Protein AF-A0A858R4A7-F1 (afdb_monomer)

InterPro domains:
  IPR029501 Bacterial EndoU nuclease [PF14436] (43-172)

pLDDT: mean 90.95, std 13.79, range [43.84, 98.88]

Foldseek 3Di:
DDDDDDDDDDDDDDPPPPPPDDDDAQVPPVQAWDPDFLIEGRCQADQWDADPVRHTDGYAEPVNNVRHPFWPDWADFPDDDLQWGWIKTATPVRDIDHTHIHARNPADSQQQRQLQVQQLVAWDDDPNWIKGWSAPQVADPRHRAGNVSGIFMKIWHADDDPSSYTHHIHTDDDDD

Solvent-accessible surface area (backbone atoms only — not comparable to full-atom values): 9954 Å² total; per-residue (Å²): 142,84,84,84,83,80,84,82,78,84,82,81,79,81,81,78,78,77,77,79,75,78,78,81,41,48,72,41,80,79,55,36,61,48,96,51,91,53,22,38,31,46,28,27,24,29,22,34,35,62,47,98,84,69,46,79,74,44,40,20,35,64,51,54,29,91,45,18,79,49,38,65,46,72,53,73,68,81,42,78,50,58,54,26,28,30,24,30,36,33,30,61,88,70,50,69,45,77,75,30,35,24,44,33,73,86,43,47,72,66,15,47,51,45,11,46,51,44,8,62,78,57,48,47,82,50,96,95,34,36,35,12,40,15,38,53,95,88,42,56,92,62,30,33,48,38,74,81,64,40,54,46,48,28,39,34,42,64,47,71,91,80,62,52,27,34,50,39,56,33,42,62,65,80,78,131

Organism: NCBI:txid1709002

Radius of gyration: 21.97 Å; Cα contacts (8 Å, |Δi|>4): 367; chains: 1; bounding box: 70×75×40 Å

Mean predicted aligned error: 7.17 Å

Nearest PDB structures (foldseek):
  6fdm-assembly1_B  TM=4.576E-01  e=7.888E-01  Homo sapiens
  6fdo-assembly1_A  TM=4.539E-01  e=7.888E-01  Homo sapiens
  6fdo-assembly2_B  TM=4.905E-01  e=1.422E+00  Homo sapiens
  5a8d-assembly1_A  TM=2.369E-01  e=4.125E-01  Acetivibrio thermocellus
  2vg6-assembly1_A  TM=3.451E-01  e=3.442E+00  Human immunodeficiency virus 1

Structure (mmCIF, N/CA/C/O backbone):
data_AF-A0A858R4A7-F1
#
_entry.id   AF-A0A858R4A7-F1
#
loop_
_atom_site.group_PDB
_atom_site.id
_atom_site.type_symbol
_atom_site.label_atom_id
_atom_site.label_alt_id
_atom_site.label_comp_id
_atom_site.label_asym_id
_atom_site.label_entity_id
_atom_site.label_seq_id
_atom_site.pdbx_PDB_ins_code
_atom_site.Cartn_x
_atom_site.Cartn_y
_atom_site.Cartn_z
_atom_site.occupancy
_atom_site.B_iso_or_equiv
_atom_site.auth_seq_id
_atom_site.auth_comp_id
_atom_site.auth_asym_id
_atom_site.auth_atom_id
_atom_site.pdbx_PDB_model_num
ATOM 1 N N . MET A 1 1 ? -53.719 -57.142 15.717 1.00 45.06 1 MET A N 1
ATOM 2 C CA . MET A 1 1 ? -52.474 -56.838 14.978 1.00 45.06 1 MET A CA 1
ATOM 3 C C . MET A 1 1 ? -52.765 -55.687 14.018 1.00 45.06 1 MET A C 1
ATOM 5 O O . MET A 1 1 ? -53.490 -55.890 13.055 1.00 45.06 1 MET A O 1
ATOM 9 N N . ARG A 1 2 ? -52.324 -54.457 14.311 1.00 45.28 2 ARG A N 1
ATOM 10 C CA . ARG A 1 2 ? -52.486 -53.287 13.426 1.00 45.28 2 ARG A CA 1
ATOM 11 C C . ARG A 1 2 ? -51.120 -52.626 13.270 1.00 45.28 2 ARG A C 1
ATOM 13 O O . ARG A 1 2 ? -50.425 -52.423 14.257 1.00 45.28 2 ARG A O 1
ATOM 20 N N . HIS A 1 3 ? -50.731 -52.444 12.016 1.00 43.84 3 HIS A N 1
ATOM 21 C CA . HIS A 1 3 ? -49.370 -52.189 11.567 1.00 43.84 3 HIS A CA 1
ATOM 22 C C . HIS A 1 3 ? -49.027 -50.704 11.744 1.00 43.84 3 HIS A C 1
ATOM 24 O O . HIS A 1 3 ? -49.822 -49.843 11.371 1.00 43.84 3 HIS A O 1
ATOM 30 N N . ALA A 1 4 ? -47.858 -50.416 12.316 1.00 50.38 4 ALA A N 1
ATOM 31 C CA . ALA A 1 4 ? -47.287 -49.076 12.384 1.00 50.38 4 ALA A CA 1
ATOM 32 C C . ALA A 1 4 ? -46.678 -48.722 11.017 1.00 50.38 4 ALA A C 1
ATOM 34 O O . ALA A 1 4 ? -45.762 -49.399 10.553 1.00 50.38 4 ALA A O 1
ATOM 35 N N . ALA A 1 5 ? -47.203 -47.688 10.359 1.00 48.75 5 ALA A N 1
ATOM 36 C CA . ALA A 1 5 ? -46.641 -47.158 9.121 1.00 48.75 5 ALA A CA 1
ATOM 37 C C . ALA A 1 5 ? -45.520 -46.163 9.461 1.00 48.75 5 ALA A C 1
ATOM 39 O O . ALA A 1 5 ? -45.775 -45.076 9.978 1.00 48.75 5 ALA A O 1
ATOM 40 N N . LEU A 1 6 ? -44.275 -46.560 9.198 1.00 54.44 6 LEU A N 1
ATOM 41 C CA . LEU A 1 6 ? -43.085 -45.727 9.354 1.00 54.44 6 LEU A CA 1
ATOM 42 C C . LEU A 1 6 ? -42.951 -44.827 8.110 1.00 54.44 6 LEU A C 1
ATOM 44 O O . LEU A 1 6 ? -42.597 -45.298 7.030 1.00 54.44 6 LEU A O 1
ATOM 48 N N . LEU A 1 7 ? -43.275 -43.540 8.245 1.00 53.62 7 LEU A N 1
ATOM 49 C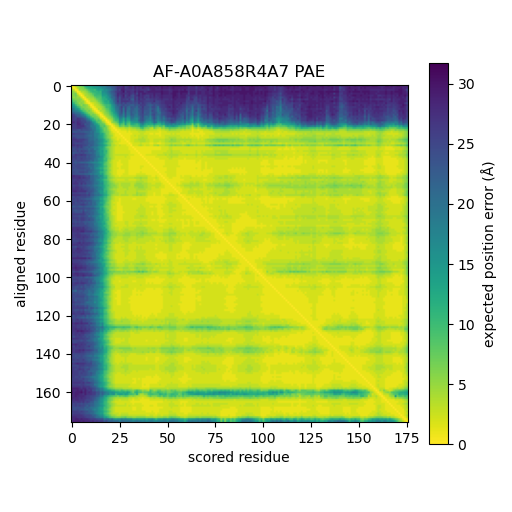 CA . LEU A 1 7 ? -43.063 -42.526 7.207 1.00 53.62 7 LEU A CA 1
ATOM 50 C C . LEU A 1 7 ? -41.572 -42.153 7.154 1.00 53.62 7 LEU A C 1
ATOM 52 O O . LEU A 1 7 ? -41.071 -41.424 8.006 1.00 53.62 7 LEU A O 1
ATOM 56 N N . LEU A 1 8 ? -40.866 -42.668 6.146 1.00 54.62 8 LEU A N 1
ATOM 57 C CA . LEU A 1 8 ? -39.507 -42.261 5.785 1.00 54.62 8 LEU A CA 1
ATOM 58 C C . LEU A 1 8 ? -39.563 -40.948 4.991 1.00 54.62 8 LEU A C 1
ATOM 60 O O . LEU A 1 8 ? -39.992 -40.925 3.839 1.00 54.62 8 LEU A O 1
ATOM 64 N N . LEU A 1 9 ? -39.130 -39.855 5.619 1.00 62.19 9 LEU A N 1
ATOM 65 C CA . LEU A 1 9 ? -38.928 -38.559 4.969 1.00 62.19 9 LEU A CA 1
ATOM 66 C C . LEU A 1 9 ? -37.553 -38.554 4.266 1.00 62.19 9 LEU A C 1
ATOM 68 O O . LEU A 1 9 ? -36.548 -38.801 4.938 1.00 62.19 9 LEU A O 1
ATOM 72 N N . PRO A 1 10 ? -37.454 -38.273 2.954 1.00 58.69 10 PRO A N 1
ATOM 73 C CA . PRO A 1 10 ? -36.163 -38.172 2.286 1.00 58.69 10 PRO A CA 1
ATOM 74 C C . PRO A 1 10 ? -35.485 -36.841 2.643 1.00 58.69 10 PRO A C 1
ATOM 76 O O . PRO A 1 10 ? -36.003 -35.759 2.369 1.00 58.69 10 PRO A O 1
ATOM 79 N N . LEU A 1 11 ? -34.306 -36.931 3.260 1.00 63.00 11 LEU A N 1
ATOM 80 C CA . LEU A 1 11 ? -33.440 -35.797 3.570 1.00 63.00 11 LEU A CA 1
ATOM 81 C C . LEU A 1 11 ? -32.743 -35.329 2.278 1.00 63.00 11 LEU A C 1
ATOM 83 O O . LEU A 1 11 ? -31.795 -35.957 1.811 1.00 63.00 11 LEU A O 1
ATOM 87 N N . LEU A 1 12 ? -33.229 -34.239 1.679 1.00 61.19 12 LEU A N 1
ATOM 88 C CA . LEU A 1 12 ? -32.570 -33.571 0.553 1.00 61.19 12 LEU A CA 1
ATOM 89 C C . LEU A 1 12 ? -31.295 -32.867 1.041 1.00 61.19 12 LEU A C 1
ATOM 91 O O . LEU A 1 12 ? -31.353 -31.812 1.669 1.00 61.19 12 LEU A O 1
ATOM 95 N N . ILE A 1 13 ? -30.137 -33.450 0.735 1.00 63.03 13 ILE A N 1
ATOM 96 C CA . ILE A 1 13 ? -28.832 -32.811 0.924 1.00 63.03 13 ILE A CA 1
ATOM 97 C C . ILE A 1 13 ? -28.631 -31.823 -0.232 1.00 63.03 13 ILE A C 1
ATOM 99 O O . ILE A 1 13 ? -28.323 -32.2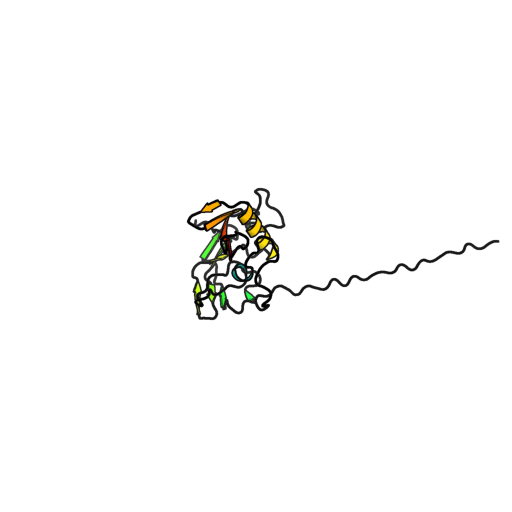20 -1.354 1.00 63.03 13 ILE A O 1
ATOM 103 N N . VAL A 1 14 ? -28.819 -30.529 0.030 1.00 63.47 14 VAL A N 1
ATOM 104 C CA . VAL A 1 14 ? -28.449 -29.462 -0.910 1.00 63.47 14 VAL A CA 1
ATOM 105 C C . VAL A 1 14 ? -26.931 -29.295 -0.846 1.00 63.47 14 VAL A C 1
ATOM 107 O O . VAL A 1 14 ? -26.395 -28.739 0.110 1.00 63.47 14 VAL A O 1
ATOM 110 N N . ALA A 1 15 ? -26.224 -29.816 -1.847 1.00 60.53 15 ALA A N 1
ATOM 111 C CA . ALA A 1 15 ? -24.795 -29.592 -2.006 1.00 60.53 15 ALA A CA 1
ATOM 112 C C . ALA A 1 15 ? -24.558 -28.155 -2.501 1.00 60.53 15 ALA A C 1
ATOM 114 O O . ALA A 1 15 ? -24.691 -27.861 -3.687 1.00 60.53 15 ALA A O 1
ATOM 115 N N . SER A 1 16 ? -24.222 -27.248 -1.585 1.00 59.31 16 SER A N 1
ATOM 116 C CA . SER A 1 16 ? -23.794 -25.891 -1.923 1.00 59.31 16 SER A CA 1
ATOM 117 C C . SER A 1 16 ? -22.415 -25.941 -2.583 1.00 59.31 16 SER A C 1
ATOM 119 O O . SER A 1 16 ? -21.396 -26.059 -1.904 1.00 59.31 16 SER A O 1
ATOM 121 N N . THR A 1 17 ? -22.359 -25.848 -3.910 1.00 55.16 17 THR A N 1
ATOM 122 C CA . THR A 1 17 ? -21.105 -25.593 -4.624 1.00 55.16 17 THR A CA 1
ATOM 123 C C . THR A 1 17 ? -20.670 -24.161 -4.326 1.00 55.16 17 THR A C 1
ATOM 125 O O . THR A 1 17 ? -21.164 -23.214 -4.940 1.00 55.16 17 THR A O 1
ATOM 128 N N . ALA A 1 18 ? -19.775 -23.984 -3.355 1.00 59.53 18 ALA A N 1
ATOM 129 C CA . ALA A 1 18 ? -19.080 -22.720 -3.169 1.00 59.53 18 ALA A CA 1
ATOM 130 C C . ALA A 1 18 ? -18.265 -22.448 -4.440 1.00 59.53 18 ALA A C 1
ATOM 132 O O . ALA A 1 18 ? -17.267 -23.120 -4.698 1.00 59.53 18 ALA A O 1
ATOM 133 N N . ALA A 1 19 ? -18.724 -21.510 -5.269 1.00 56.00 19 ALA A N 1
ATOM 134 C CA . ALA A 1 19 ? -17.955 -21.043 -6.409 1.00 56.00 19 ALA A CA 1
ATOM 135 C C . ALA A 1 19 ? -16.629 -20.482 -5.881 1.00 56.00 19 ALA A C 1
ATOM 137 O O . ALA A 1 19 ? -16.618 -19.523 -5.106 1.00 56.00 19 ALA A O 1
ATOM 138 N N . SER A 1 20 ? -15.513 -21.109 -6.250 1.00 59.69 20 SER A N 1
ATOM 139 C CA . SER A 1 20 ? -14.190 -20.571 -5.961 1.00 59.69 20 SER A CA 1
ATOM 140 C C . SER A 1 20 ? -14.052 -19.250 -6.711 1.00 59.69 20 SER A C 1
ATOM 142 O O . SER A 1 20 ? -13.971 -19.240 -7.937 1.00 59.69 20 SER A O 1
ATOM 144 N N . ALA A 1 21 ? -14.077 -18.136 -5.982 1.00 66.25 21 ALA A N 1
ATOM 145 C CA . ALA A 1 21 ? -13.737 -16.843 -6.553 1.00 66.25 21 ALA A CA 1
ATOM 146 C C . ALA A 1 21 ? -12.301 -16.910 -7.092 1.00 66.25 21 ALA A C 1
ATOM 148 O O . ALA A 1 21 ? -11.403 -17.419 -6.415 1.00 66.25 21 ALA A O 1
ATOM 149 N N . GLU A 1 22 ? -12.096 -16.430 -8.318 1.00 77.06 22 GLU A N 1
ATOM 150 C CA . GLU A 1 22 ? -10.769 -16.355 -8.923 1.00 77.06 22 GLU A CA 1
ATOM 151 C C . GLU A 1 22 ? -9.844 -15.495 -8.048 1.00 77.06 22 GLU A C 1
ATOM 153 O O . GLU A 1 22 ? -10.267 -14.498 -7.452 1.00 77.06 22 GLU A O 1
ATOM 158 N N . ALA A 1 23 ? -8.579 -15.901 -7.924 1.00 84.75 23 ALA A N 1
ATOM 159 C CA . ALA A 1 23 ? -7.614 -15.156 -7.128 1.00 84.75 23 ALA A CA 1
ATOM 160 C C . ALA A 1 23 ? -7.419 -13.744 -7.721 1.00 84.75 23 ALA A C 1
ATOM 162 O O . ALA A 1 23 ? -7.283 -13.617 -8.941 1.00 84.75 23 ALA A O 1
ATOM 163 N N . PRO A 1 24 ? -7.355 -12.681 -6.894 1.00 93.00 24 PRO A N 1
ATOM 164 C CA . PRO A 1 24 ? -7.142 -11.328 -7.393 1.00 93.00 24 PRO A CA 1
ATOM 165 C C . PRO A 1 24 ? -5.881 -11.217 -8.256 1.00 93.00 24 PRO A C 1
ATOM 167 O O . PRO A 1 24 ? -4.836 -11.781 -7.929 1.00 93.00 24 PRO A O 1
ATOM 170 N N . SER A 1 25 ? -5.967 -10.458 -9.348 1.00 95.69 25 SER A N 1
ATOM 171 C CA . SER A 1 25 ? -4.882 -10.314 -10.318 1.00 95.69 25 SER A CA 1
ATOM 172 C C . SER A 1 25 ? -4.816 -8.895 -10.863 1.00 95.69 25 SER A C 1
ATOM 174 O O . SER A 1 25 ? -5.820 -8.313 -11.259 1.00 95.69 25 SER A O 1
ATOM 176 N N . CYS A 1 26 ? -3.609 -8.352 -10.980 1.00 96.38 26 CYS A N 1
ATOM 177 C CA . CYS A 1 26 ? -3.373 -7.041 -11.578 1.00 96.38 26 CYS A CA 1
ATOM 178 C C . CYS A 1 26 ? -3.608 -7.010 -13.094 1.00 96.38 26 CYS A C 1
ATOM 180 O O . CYS A 1 26 ? -3.709 -5.922 -13.672 1.00 96.38 26 CYS A O 1
ATOM 182 N N . LYS A 1 27 ? -3.716 -8.183 -13.734 1.00 94.88 27 LYS A N 1
ATOM 183 C CA . LYS A 1 27 ? -4.134 -8.314 -15.138 1.00 94.88 27 LYS A CA 1
ATOM 184 C C . LYS A 1 27 ? -5.635 -8.115 -15.313 1.00 94.88 27 LYS A C 1
ATOM 186 O O . LYS A 1 27 ? -6.063 -7.733 -16.401 1.00 94.88 27 LYS A O 1
ATOM 191 N N . ASP A 1 28 ? -6.416 -8.352 -14.261 1.00 93.81 28 ASP A N 1
ATOM 192 C CA . ASP A 1 28 ? -7.838 -8.062 -14.289 1.00 93.81 28 ASP A CA 1
ATOM 193 C C . ASP A 1 28 ? -8.045 -6.544 -14.276 1.00 93.81 28 ASP A C 1
ATOM 195 O O . ASP A 1 28 ? -7.648 -5.836 -13.350 1.00 93.81 28 ASP A O 1
ATOM 199 N N . LYS A 1 29 ? -8.680 -6.035 -15.331 1.00 87.31 29 LYS A N 1
ATOM 200 C CA . LYS A 1 29 ? -8.998 -4.611 -15.473 1.00 87.31 29 LYS A CA 1
ATOM 201 C C . LYS A 1 29 ? -10.046 -4.148 -14.460 1.00 87.31 29 LYS A C 1
ATOM 203 O O . LYS A 1 29 ? -10.103 -2.955 -14.178 1.00 87.31 29 LYS A O 1
ATOM 208 N N . SER A 1 30 ? -10.845 -5.067 -13.916 1.00 89.00 30 SER A N 1
ATOM 209 C CA . SER A 1 30 ? -11.808 -4.786 -12.849 1.00 89.00 30 SER A CA 1
ATOM 210 C C . SER A 1 30 ? -11.117 -4.534 -11.500 1.00 89.00 30 SER A C 1
ATOM 212 O O . SER A 1 30 ? -11.635 -3.793 -10.663 1.00 89.00 30 SER A O 1
ATOM 214 N N . PHE A 1 31 ? -9.892 -5.047 -11.319 1.00 92.38 31 PHE A N 1
ATOM 215 C CA . PHE A 1 31 ? -9.072 -4.785 -10.142 1.00 92.38 31 PHE A CA 1
ATOM 216 C C . PHE A 1 31 ? -8.517 -3.351 -10.187 1.00 92.38 31 PHE A C 1
ATOM 218 O O . PHE A 1 31 ? -7.464 -3.074 -10.773 1.00 92.38 31 PHE A O 1
ATOM 225 N N . GLY A 1 32 ? -9.268 -2.413 -9.606 1.00 93.88 32 GLY A N 1
ATOM 226 C CA . GLY A 1 32 ? -8.979 -0.978 -9.638 1.00 93.88 32 GLY A CA 1
ATOM 227 C C . GLY A 1 32 ? -9.272 -0.298 -8.309 1.00 93.88 32 GLY A C 1
ATOM 228 O O . GLY A 1 32 ? -8.349 0.057 -7.580 1.00 93.88 32 GLY A O 1
ATOM 229 N N . TRP A 1 33 ? -10.554 -0.150 -7.987 1.00 96.56 33 TRP A N 1
ATOM 230 C CA . TRP A 1 33 ? -11.033 0.480 -6.757 1.00 96.56 33 TRP A CA 1
ATOM 231 C C . TRP A 1 33 ? -11.759 -0.542 -5.884 1.00 96.56 33 TRP A C 1
ATOM 233 O O . TRP A 1 33 ? -12.462 -1.404 -6.408 1.00 96.56 33 TRP A O 1
ATOM 243 N N . SER A 1 34 ? -11.603 -0.459 -4.563 1.00 96.94 34 SER A N 1
ATOM 244 C CA . SER A 1 34 ? -12.411 -1.262 -3.644 1.00 96.94 34 SER A CA 1
ATOM 245 C C . SER A 1 34 ? -13.871 -0.807 -3.672 1.00 96.94 34 SER A C 1
ATOM 247 O O . SER A 1 34 ? -14.176 0.353 -3.944 1.00 96.94 34 SER A O 1
ATOM 249 N N . THR A 1 35 ? -14.782 -1.710 -3.319 1.00 95.69 35 THR A N 1
ATOM 250 C CA . THR A 1 35 ? -16.222 -1.429 -3.188 1.00 95.69 35 THR A CA 1
ATOM 251 C C . THR A 1 35 ? -16.594 -0.836 -1.822 1.00 95.69 35 THR A C 1
ATOM 253 O O . THR A 1 35 ? -17.753 -0.875 -1.420 1.00 95.69 35 THR A O 1
ATOM 256 N N . THR A 1 36 ? -15.608 -0.348 -1.067 1.00 96.75 36 THR A N 1
ATOM 257 C CA . THR A 1 36 ? -15.783 0.213 0.280 1.00 96.75 36 THR A CA 1
ATOM 258 C C . THR A 1 36 ? -16.126 1.699 0.212 1.00 96.75 36 THR A C 1
ATOM 260 O O . THR A 1 36 ? -15.947 2.333 -0.826 1.00 96.75 36 THR A O 1
ATOM 263 N N . GLN A 1 37 ? -16.561 2.275 1.335 1.00 95.50 37 GLN A N 1
ATOM 264 C CA . GLN A 1 37 ? -16.763 3.716 1.477 1.00 95.50 37 GLN A CA 1
ATOM 265 C C . GLN A 1 37 ? -15.920 4.249 2.653 1.00 95.50 37 GLN A C 1
ATOM 267 O O . GLN A 1 37 ? -16.208 3.895 3.796 1.00 95.50 37 GLN A O 1
ATOM 272 N N . PRO A 1 38 ? -14.902 5.098 2.413 1.00 96.81 38 PRO A N 1
ATOM 273 C CA . PRO A 1 38 ? -14.399 5.527 1.103 1.00 96.81 38 PRO A CA 1
ATOM 274 C C . PRO A 1 38 ? -13.815 4.368 0.278 1.00 96.81 38 PRO A C 1
ATOM 276 O O . PRO A 1 38 ? -13.391 3.351 0.831 1.00 96.81 38 PRO A O 1
ATOM 279 N N . SER A 1 39 ? -13.758 4.516 -1.047 1.00 97.75 39 SER A N 1
ATOM 280 C CA . SER A 1 39 ? -13.114 3.513 -1.909 1.00 97.75 39 SER A CA 1
ATOM 281 C C . SER A 1 39 ? -11.597 3.706 -1.913 1.00 97.75 39 SER A C 1
ATOM 283 O O . SER A 1 39 ? -11.124 4.839 -2.007 1.00 97.75 39 SER A O 1
ATOM 285 N N . LEU A 1 40 ? -10.825 2.627 -1.890 1.00 98.50 40 LEU A N 1
ATOM 286 C CA . LEU A 1 40 ? -9.366 2.619 -1.989 1.00 98.50 40 LEU A CA 1
ATOM 287 C C . LEU A 1 40 ? -8.933 2.266 -3.413 1.00 98.50 40 LEU A C 1
ATOM 289 O O . LEU A 1 40 ? -9.448 1.310 -3.988 1.00 98.50 40 LEU A O 1
ATOM 293 N N . ASN A 1 41 ? -7.950 2.978 -3.968 1.00 98.12 41 ASN A N 1
ATOM 294 C CA . ASN A 1 41 ? -7.305 2.583 -5.223 1.00 98.12 41 ASN A CA 1
ATOM 295 C C . ASN A 1 41 ? -6.410 1.349 -4.990 1.00 98.12 41 ASN A C 1
ATOM 297 O O . ASN A 1 41 ? -5.219 1.459 -4.686 1.00 98.12 41 ASN A O 1
ATOM 301 N N . LEU A 1 42 ? -6.998 0.159 -5.114 1.00 97.94 42 LEU A N 1
ATOM 302 C CA . LEU A 1 42 ? -6.317 -1.125 -4.967 1.00 97.94 42 LEU A CA 1
ATOM 303 C C . LEU A 1 42 ? -5.187 -1.271 -5.990 1.00 97.94 42 LEU A C 1
ATOM 305 O O . LEU A 1 42 ? -4.094 -1.716 -5.643 1.00 97.94 42 LEU A O 1
ATOM 309 N N . ARG A 1 43 ? -5.401 -0.845 -7.239 1.00 97.25 43 ARG A N 1
ATOM 310 C CA . ARG A 1 43 ? -4.368 -0.925 -8.283 1.00 97.25 43 ARG A CA 1
ATOM 311 C C . ARG A 1 43 ? -3.114 -0.151 -7.891 1.00 97.25 43 ARG A C 1
ATOM 313 O O . ARG A 1 43 ? -2.010 -0.688 -7.965 1.00 97.25 43 ARG A O 1
ATOM 320 N N . HIS A 1 44 ? -3.281 1.066 -7.386 1.00 97.69 44 HIS A N 1
ATOM 321 C CA . HIS A 1 44 ? -2.163 1.877 -6.922 1.00 97.69 44 HIS A CA 1
ATOM 322 C C . HIS A 1 44 ? -1.370 1.201 -5.795 1.00 97.69 44 HIS A C 1
ATOM 324 O O . HIS A 1 44 ? -0.135 1.220 -5.807 1.00 97.69 44 HIS A O 1
ATOM 330 N N . VAL A 1 45 ? -2.062 0.591 -4.830 1.00 98.31 45 VAL A N 1
ATOM 331 C CA . VAL A 1 45 ? -1.433 -0.056 -3.668 1.00 98.31 45 V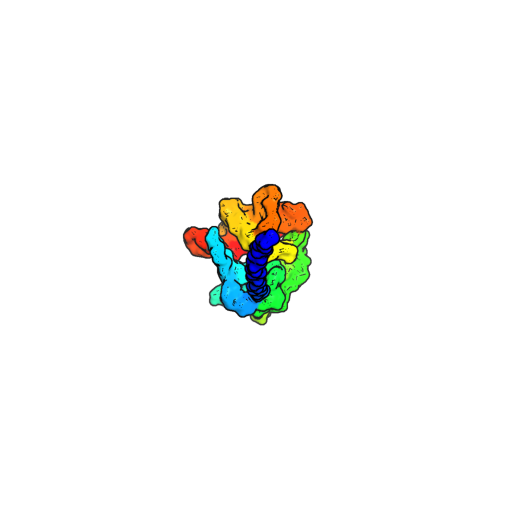AL A CA 1
ATOM 332 C C . VAL A 1 45 ? -0.741 -1.371 -4.051 1.00 98.31 45 VAL A C 1
ATOM 334 O O . VAL A 1 45 ? 0.408 -1.584 -3.660 1.00 98.31 45 VAL A O 1
ATOM 337 N N . PHE A 1 46 ? -1.394 -2.232 -4.835 1.00 98.38 46 PHE A N 1
ATOM 338 C CA . PHE A 1 46 ? -0.970 -3.626 -5.045 1.00 98.38 46 PHE A CA 1
ATOM 339 C C . PHE A 1 46 ? -0.289 -3.901 -6.385 1.00 98.38 46 PHE A C 1
ATOM 341 O O . PHE A 1 46 ? 0.535 -4.803 -6.472 1.00 98.38 46 PHE A O 1
ATOM 348 N N . CYS A 1 47 ? -0.608 -3.144 -7.432 1.00 97.75 47 CYS A N 1
ATOM 349 C CA . CYS A 1 47 ? -0.155 -3.458 -8.789 1.00 97.75 47 CYS A CA 1
ATOM 350 C C . CYS A 1 47 ? 0.964 -2.547 -9.285 1.00 97.75 47 CYS A C 1
ATOM 352 O O . CYS A 1 47 ? 1.627 -2.873 -10.266 1.00 97.75 47 CYS A O 1
ATOM 354 N N . GLY A 1 48 ? 1.169 -1.400 -8.639 1.00 95.56 48 GLY A N 1
ATOM 355 C CA . GLY A 1 48 ? 1.858 -0.293 -9.289 1.00 95.56 48 GLY A CA 1
ATOM 356 C C . GLY A 1 48 ? 0.937 0.394 -10.296 1.00 95.56 48 GLY A C 1
ATOM 357 O O . GLY A 1 48 ? -0.013 -0.185 -10.815 1.00 95.56 48 GLY A O 1
ATOM 358 N N . GLU A 1 49 ? 1.179 1.679 -10.518 1.00 95.12 49 GLU A N 1
ATOM 359 C CA . GLU A 1 49 ? 0.325 2.509 -11.363 1.00 95.12 49 GLU A CA 1
ATOM 360 C C . GLU A 1 49 ? 1.165 3.623 -11.983 1.00 95.12 49 GLU A C 1
ATOM 362 O O . GLU A 1 49 ? 2.071 4.161 -11.330 1.00 95.12 49 GLU A O 1
ATOM 367 N N . TYR A 1 50 ? 0.842 3.978 -13.224 1.00 94.62 50 TYR A N 1
ATOM 368 C CA . TYR A 1 50 ? 1.333 5.182 -13.879 1.00 94.62 50 TYR A CA 1
ATOM 369 C C . TYR A 1 50 ? 0.314 6.312 -13.735 1.00 94.62 50 TYR A C 1
ATOM 371 O O . TYR A 1 50 ? -0.888 6.113 -13.890 1.00 94.62 50 TYR A O 1
ATOM 379 N N . ASN A 1 51 ? 0.788 7.529 -13.489 1.00 92.31 51 ASN A N 1
ATOM 380 C CA . ASN A 1 51 ? -0.065 8.707 -13.562 1.00 92.31 51 ASN A CA 1
ATOM 381 C C . ASN A 1 51 ? -0.391 9.076 -15.024 1.00 92.31 51 ASN A C 1
ATOM 383 O O . ASN A 1 51 ? 0.143 8.496 -15.969 1.00 92.31 51 ASN A O 1
ATOM 387 N N . LYS A 1 52 ? -1.226 10.105 -15.222 1.00 91.38 52 LYS A N 1
ATOM 388 C CA . LYS A 1 52 ? -1.634 10.590 -16.557 1.00 91.38 52 LYS A CA 1
ATOM 389 C C . LYS A 1 52 ? -0.469 11.005 -17.470 1.00 91.38 52 LYS A C 1
ATOM 391 O O . LYS A 1 52 ? -0.647 11.061 -18.679 1.00 91.38 52 LYS A O 1
ATOM 396 N N . SER A 1 53 ? 0.703 11.301 -16.910 1.00 93.25 53 SER A N 1
ATOM 397 C CA . SER A 1 53 ? 1.923 11.642 -17.655 1.00 93.25 53 SER A CA 1
ATOM 398 C C . SER A 1 53 ? 2.832 10.431 -17.906 1.00 93.25 53 SER A C 1
ATOM 400 O O . SER A 1 53 ? 3.983 10.612 -18.292 1.00 93.25 53 SER A O 1
ATOM 402 N N . GLY A 1 54 ? 2.370 9.208 -17.625 1.00 92.50 54 GLY A N 1
ATOM 403 C CA . GLY A 1 54 ? 3.152 7.980 -17.783 1.00 92.50 54 GLY A CA 1
ATOM 404 C C . GLY A 1 54 ? 4.240 7.779 -16.722 1.00 92.50 54 GLY A C 1
ATOM 405 O O . GLY A 1 54 ? 5.082 6.893 -16.867 1.00 92.50 54 GLY A O 1
ATOM 406 N N . LYS A 1 55 ? 4.261 8.585 -15.650 1.00 94.50 55 LYS A N 1
ATOM 407 C CA . LYS A 1 55 ? 5.241 8.437 -14.562 1.00 94.50 55 LYS A CA 1
ATOM 408 C C . LYS A 1 55 ? 4.738 7.423 -13.533 1.00 94.50 55 LYS A C 1
ATOM 410 O O . LYS A 1 55 ? 3.581 7.528 -13.124 1.00 94.50 55 LYS A O 1
ATOM 415 N N . PRO A 1 56 ? 5.579 6.490 -13.065 1.00 95.38 56 PRO A N 1
ATOM 416 C CA . PRO A 1 56 ? 5.184 5.542 -12.030 1.00 95.38 56 PRO A CA 1
ATOM 417 C C . PRO A 1 56 ? 4.953 6.249 -10.686 1.00 95.38 56 PRO A C 1
ATOM 419 O O . PRO A 1 56 ? 5.718 7.137 -10.311 1.00 95.38 56 PRO A O 1
ATOM 422 N N . VAL A 1 57 ? 3.904 5.862 -9.956 1.00 92.56 57 VAL A N 1
ATOM 423 C CA . VAL A 1 57 ? 3.515 6.490 -8.677 1.00 92.56 57 VAL A CA 1
ATOM 424 C C . VAL A 1 57 ? 3.152 5.494 -7.566 1.00 92.56 57 VAL A C 1
ATOM 426 O O . VAL A 1 57 ? 3.388 5.807 -6.400 1.00 92.56 57 VAL A O 1
ATOM 429 N N . GLY A 1 58 ? 2.657 4.295 -7.894 1.00 94.94 58 GLY A N 1
ATOM 430 C CA . GLY A 1 58 ? 2.190 3.282 -6.927 1.00 94.94 58 GLY A CA 1
ATOM 431 C C . GLY A 1 58 ? 3.228 2.237 -6.487 1.00 94.94 58 GLY A C 1
ATOM 432 O O . GLY A 1 58 ? 4.429 2.494 -6.559 1.00 94.94 58 GLY A O 1
ATOM 433 N N . ALA A 1 59 ? 2.727 1.063 -6.074 1.00 97.81 59 ALA A N 1
ATOM 434 C CA . ALA A 1 59 ? 3.421 -0.115 -5.526 1.00 97.81 59 ALA A CA 1
ATOM 435 C C . ALA A 1 59 ? 3.831 0.010 -4.048 1.00 97.81 59 ALA A C 1
ATOM 437 O O . ALA A 1 59 ? 4.846 0.622 -3.711 1.00 97.81 59 ALA A O 1
ATOM 438 N N . HIS A 1 60 ? 3.021 -0.603 -3.181 1.00 98.44 60 HIS A N 1
ATOM 439 C CA . HIS A 1 60 ? 3.143 -0.557 -1.722 1.00 98.44 60 HIS A CA 1
ATOM 440 C C . HIS A 1 60 ? 2.879 -1.904 -1.035 1.00 98.44 60 HIS A C 1
ATOM 442 O O . HIS A 1 60 ? 2.917 -1.988 0.188 1.00 98.44 60 HIS A O 1
ATOM 448 N N . SER A 1 61 ? 2.630 -2.974 -1.786 1.00 98.25 61 SER A N 1
ATOM 449 C CA . SER A 1 61 ? 2.497 -4.330 -1.254 1.00 98.25 61 SER A CA 1
ATOM 450 C C . SER A 1 61 ? 3.086 -5.337 -2.234 1.00 98.25 61 SER A C 1
ATOM 452 O O . SER A 1 61 ? 3.046 -5.119 -3.440 1.00 98.25 61 SER A O 1
ATOM 454 N N . MET A 1 62 ? 3.643 -6.430 -1.716 1.00 98.00 62 MET A N 1
ATOM 455 C CA . MET A 1 62 ? 4.078 -7.559 -2.542 1.00 98.00 62 MET A CA 1
ATOM 456 C C . MET A 1 62 ? 2.913 -8.475 -2.936 1.00 98.00 62 MET A C 1
ATOM 458 O O . MET A 1 62 ? 3.064 -9.288 -3.850 1.00 98.00 62 MET A O 1
ATOM 462 N N . GLN A 1 63 ? 1.751 -8.332 -2.287 1.00 97.62 63 GLN A N 1
ATOM 463 C CA . GLN A 1 63 ? 0.547 -9.082 -2.634 1.00 97.62 63 GLN A CA 1
ATOM 464 C C . GLN A 1 63 ? 0.211 -8.870 -4.102 1.00 97.62 63 GLN A C 1
ATOM 466 O O . GLN A 1 63 ? 0.164 -7.734 -4.564 1.00 97.62 63 GLN A O 1
ATOM 471 N N . ILE A 1 64 ? 0.017 -9.977 -4.820 1.00 96.75 64 ILE A N 1
ATOM 472 C CA . ILE A 1 64 ? -0.303 -10.055 -6.254 1.00 96.75 64 ILE A CA 1
ATOM 473 C C . ILE A 1 64 ? 0.639 -9.282 -7.199 1.00 96.75 64 ILE A C 1
ATOM 475 O O . ILE A 1 64 ? 0.412 -9.291 -8.407 1.00 96.75 64 ILE A O 1
ATOM 479 N N . MET A 1 65 ? 1.734 -8.691 -6.706 1.00 96.56 65 MET A N 1
ATOM 480 C CA . MET A 1 65 ? 2.665 -7.870 -7.491 1.00 96.56 65 MET A CA 1
ATOM 481 C C . MET A 1 65 ? 3.277 -8.652 -8.660 1.00 96.56 65 MET A C 1
ATOM 483 O O . MET A 1 65 ? 3.481 -8.101 -9.736 1.00 96.56 65 MET A O 1
ATOM 487 N N . ALA A 1 66 ? 3.485 -9.962 -8.492 1.00 96.31 66 ALA A N 1
ATOM 488 C CA . ALA A 1 66 ? 3.959 -10.859 -9.550 1.00 96.31 66 ALA A CA 1
ATOM 489 C C . ALA A 1 66 ? 3.005 -10.958 -10.760 1.00 96.31 66 ALA A C 1
ATOM 491 O O . ALA A 1 66 ? 3.406 -11.397 -11.834 1.00 96.31 66 ALA A O 1
ATOM 492 N N . THR A 1 67 ? 1.741 -10.562 -10.598 1.00 97.12 67 THR A N 1
ATOM 493 C CA . THR A 1 67 ? 0.756 -10.512 -11.688 1.00 97.12 67 THR A CA 1
ATOM 494 C C . THR A 1 67 ? 0.733 -9.159 -12.401 1.00 97.12 67 THR A C 1
ATOM 496 O O . THR A 1 67 ? 0.040 -9.026 -13.410 1.00 97.12 67 THR A O 1
ATOM 499 N N . SER A 1 68 ? 1.454 -8.153 -11.893 1.00 97.25 68 SER A N 1
ATOM 500 C CA . SER A 1 68 ? 1.443 -6.805 -12.453 1.00 97.25 68 SER A CA 1
ATOM 501 C C . SER A 1 68 ? 1.987 -6.784 -13.885 1.00 97.25 68 SER A C 1
ATOM 503 O O . SER A 1 68 ? 3.088 -7.277 -14.124 1.00 97.25 68 SER A O 1
ATOM 505 N N . PRO A 1 69 ? 1.258 -6.192 -14.849 1.00 95.31 69 PRO A N 1
ATOM 506 C CA . PRO A 1 69 ? 1.817 -5.903 -16.169 1.00 95.31 69 PRO A CA 1
ATOM 507 C C . PRO A 1 69 ? 2.762 -4.686 -16.148 1.00 95.31 69 PRO A C 1
ATOM 509 O O . PRO A 1 69 ? 3.578 -4.510 -17.056 1.00 95.31 69 PRO A O 1
ATOM 512 N N . ASP A 1 70 ? 2.658 -3.841 -15.119 1.00 96.00 70 ASP A N 1
ATOM 513 C CA . ASP A 1 70 ? 3.297 -2.526 -15.059 1.00 96.00 70 ASP A CA 1
ATOM 514 C C . ASP A 1 70 ? 4.606 -2.537 -14.268 1.00 96.00 70 ASP A C 1
ATOM 516 O O . ASP A 1 70 ? 5.491 -1.721 -14.530 1.00 96.00 70 ASP A O 1
ATOM 520 N N . VAL A 1 71 ? 4.741 -3.450 -13.306 1.00 97.75 71 VAL A N 1
ATOM 521 C CA . VAL A 1 71 ? 5.947 -3.616 -12.493 1.00 97.75 71 VAL A CA 1
ATOM 522 C C . VAL A 1 71 ? 6.773 -4.770 -13.046 1.00 97.75 71 VAL A C 1
ATOM 524 O O . VAL A 1 71 ? 6.338 -5.916 -13.064 1.00 97.75 71 VAL A O 1
ATOM 527 N N . LYS A 1 72 ? 8.003 -4.460 -13.460 1.00 97.94 72 LYS A N 1
ATOM 528 C CA . LYS A 1 72 ? 8.973 -5.434 -13.963 1.00 97.94 72 LYS A CA 1
ATOM 529 C C . LYS A 1 72 ? 9.650 -6.191 -12.824 1.00 97.94 72 LYS A C 1
ATOM 531 O O . LYS A 1 72 ? 9.866 -7.395 -12.926 1.00 97.94 72 LYS A O 1
ATOM 536 N N . SER A 1 73 ? 10.031 -5.487 -11.760 1.00 97.88 73 SER A N 1
ATOM 537 C CA . SER A 1 73 ? 10.643 -6.098 -10.580 1.00 97.88 73 SER A CA 1
ATOM 538 C C . SER A 1 73 ? 10.538 -5.206 -9.346 1.00 97.88 73 SER A C 1
ATOM 540 O O . SER A 1 73 ? 10.477 -3.978 -9.430 1.00 97.88 73 SER A O 1
ATOM 542 N N . VAL A 1 74 ? 10.566 -5.844 -8.177 1.00 98.19 74 VAL A N 1
ATOM 543 C CA . VAL A 1 74 ? 10.779 -5.191 -6.884 1.00 98.19 74 VAL A CA 1
ATOM 544 C C . VAL A 1 74 ? 12.103 -5.710 -6.338 1.00 98.19 74 VAL A C 1
ATOM 546 O O . VAL A 1 74 ? 12.295 -6.920 -6.229 1.00 98.19 74 VAL A O 1
ATOM 549 N N . GLY A 1 75 ? 13.038 -4.808 -6.049 1.00 97.12 75 GLY A N 1
ATOM 550 C CA . GLY A 1 75 ? 14.347 -5.184 -5.523 1.00 97.12 75 GLY A CA 1
ATOM 551 C C . GLY A 1 75 ? 14.307 -5.560 -4.042 1.00 97.12 75 GLY A C 1
ATOM 552 O O . GLY A 1 75 ? 13.27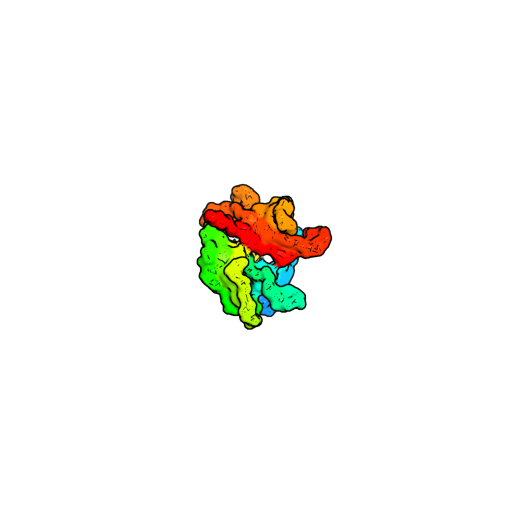9 -5.450 -3.368 1.00 97.12 75 GLY A O 1
ATOM 553 N N . ALA A 1 76 ? 15.459 -5.988 -3.524 1.00 96.50 76 ALA A N 1
ATOM 554 C CA . ALA A 1 76 ? 15.609 -6.315 -2.111 1.00 96.50 76 ALA A CA 1
ATOM 555 C C . ALA A 1 76 ? 15.316 -5.097 -1.203 1.00 96.50 76 ALA A C 1
ATOM 557 O O . ALA A 1 76 ? 15.569 -3.953 -1.603 1.00 96.50 76 ALA A O 1
ATOM 558 N N . PRO A 1 77 ? 14.808 -5.317 0.026 1.00 95.88 77 PRO A N 1
ATOM 559 C CA . PRO A 1 77 ? 14.668 -4.261 1.021 1.00 95.88 77 PRO A CA 1
ATOM 560 C C . PRO A 1 77 ? 15.984 -3.535 1.303 1.00 95.88 77 PRO A C 1
ATOM 562 O O . PRO A 1 77 ? 16.988 -4.146 1.651 1.00 95.88 77 PRO A O 1
ATOM 565 N N . SER A 1 78 ? 15.942 -2.210 1.198 1.00 93.94 78 SER A N 1
ATOM 566 C CA . SER A 1 78 ? 16.995 -1.293 1.654 1.00 93.94 78 SER A CA 1
ATOM 567 C C . SER A 1 78 ? 16.833 -0.890 3.122 1.00 93.94 78 SER A C 1
ATOM 569 O O . SER A 1 78 ? 17.795 -0.479 3.760 1.00 93.94 78 SER A O 1
ATOM 571 N N . VAL A 1 79 ? 15.614 -1.000 3.657 1.00 95.06 79 VAL A N 1
ATOM 572 C CA . VAL A 1 79 ? 15.279 -0.810 5.074 1.00 95.06 79 VAL A CA 1
ATOM 573 C C . VAL A 1 79 ? 14.238 -1.858 5.439 1.00 95.06 79 VAL A C 1
ATOM 575 O O . VAL A 1 79 ? 13.318 -2.088 4.650 1.00 95.06 79 VAL A O 1
ATOM 578 N N . THR A 1 80 ? 14.358 -2.433 6.633 1.00 95.88 80 THR A N 1
ATOM 579 C CA . THR A 1 80 ? 13.353 -3.314 7.235 1.00 95.88 80 THR A CA 1
ATOM 580 C C . THR A 1 80 ? 13.116 -2.885 8.678 1.00 95.88 80 THR A C 1
ATOM 582 O O . THR A 1 80 ? 14.066 -2.770 9.447 1.00 95.88 80 THR A O 1
ATOM 585 N N . TYR A 1 81 ? 11.857 -2.680 9.056 1.00 96.62 81 TYR A N 1
ATOM 586 C CA . TYR A 1 81 ? 11.455 -2.351 10.421 1.00 96.62 81 TYR A CA 1
ATOM 587 C C . TYR A 1 81 ? 10.173 -3.103 10.776 1.00 96.62 81 TYR A C 1
ATOM 589 O O . TYR A 1 81 ? 9.125 -2.836 10.194 1.00 96.62 81 TYR A O 1
ATOM 597 N N . ASN A 1 82 ? 10.257 -4.062 11.703 1.00 96.31 82 ASN A N 1
ATOM 598 C CA . ASN A 1 82 ? 9.142 -4.935 12.104 1.00 96.31 82 ASN A CA 1
ATOM 599 C C . ASN A 1 82 ? 8.306 -5.455 10.903 1.00 96.31 82 ASN A C 1
ATOM 601 O O . ASN A 1 82 ? 7.081 -5.391 10.902 1.00 96.31 82 ASN A O 1
ATOM 605 N N . GLY A 1 83 ? 8.955 -5.920 9.832 1.00 96.56 83 GLY A N 1
ATOM 606 C CA . GLY A 1 83 ? 8.279 -6.427 8.628 1.00 96.56 83 GLY A CA 1
ATOM 607 C C . GLY A 1 83 ? 7.837 -5.366 7.610 1.00 96.56 83 GLY A C 1
ATOM 608 O O . GLY A 1 83 ? 7.606 -5.711 6.456 1.00 96.56 83 GLY A O 1
ATOM 609 N N . LEU A 1 84 ? 7.794 -4.082 7.974 1.00 98.25 84 LEU A N 1
ATOM 610 C CA . LEU A 1 84 ? 7.677 -2.984 7.012 1.00 98.25 84 LEU A CA 1
ATOM 611 C C . LEU A 1 84 ? 8.994 -2.836 6.254 1.00 98.25 84 LEU A C 1
ATOM 613 O O . LEU A 1 84 ? 10.063 -2.917 6.862 1.00 98.25 84 LEU A O 1
ATOM 617 N N . THR A 1 85 ? 8.944 -2.594 4.945 1.00 97.94 85 THR A N 1
ATOM 618 C CA . THR A 1 85 ? 10.174 -2.508 4.138 1.00 97.94 85 THR A CA 1
ATOM 619 C C . THR A 1 85 ? 10.207 -1.294 3.225 1.00 97.94 85 THR A C 1
ATOM 621 O O . THR A 1 85 ? 9.168 -0.804 2.802 1.00 97.94 85 THR A O 1
ATOM 624 N N . VAL A 1 86 ? 11.404 -0.805 2.894 1.00 98.06 86 VAL A N 1
ATOM 625 C CA . VAL A 1 86 ? 11.611 0.153 1.796 1.00 98.06 86 VAL A CA 1
ATOM 626 C C . VAL A 1 86 ? 12.342 -0.553 0.669 1.00 98.06 86 VAL A C 1
ATOM 628 O O . VAL A 1 86 ? 13.478 -0.988 0.857 1.00 98.06 86 VAL A O 1
ATOM 631 N N . ARG A 1 87 ? 11.724 -0.648 -0.506 1.00 97.50 87 ARG A N 1
ATOM 632 C CA . ARG A 1 87 ? 12.262 -1.371 -1.667 1.00 97.50 87 ARG A CA 1
ATOM 633 C C . ARG A 1 87 ? 12.342 -0.459 -2.895 1.00 97.50 87 ARG A C 1
ATOM 635 O O . ARG A 1 87 ? 11.481 0.415 -3.049 1.00 97.50 87 ARG A O 1
ATOM 642 N N . PRO A 1 88 ? 13.337 -0.640 -3.778 1.00 97.62 88 PRO A N 1
ATOM 643 C CA . PRO A 1 88 ? 13.291 -0.065 -5.112 1.00 97.62 88 PRO A CA 1
ATOM 644 C C . PRO A 1 88 ? 12.305 -0.851 -5.991 1.00 97.62 88 PRO A C 1
ATOM 646 O O . PRO A 1 88 ? 12.194 -2.072 -5.872 1.00 97.62 88 PRO A O 1
ATOM 649 N N . VAL A 1 89 ? 11.613 -0.162 -6.896 1.00 98.31 89 VAL A N 1
ATOM 650 C CA . VAL A 1 89 ? 10.665 -0.760 -7.849 1.00 98.31 89 VAL A CA 1
ATOM 651 C C . VAL A 1 89 ? 11.038 -0.336 -9.260 1.00 98.31 89 VAL A C 1
ATOM 653 O O . VAL A 1 89 ? 11.162 0.859 -9.531 1.00 98.31 89 VAL A O 1
ATOM 656 N N . THR A 1 90 ? 11.188 -1.304 -10.158 1.00 98.31 90 THR A N 1
ATOM 657 C CA . THR A 1 90 ? 11.423 -1.077 -11.584 1.00 98.31 90 THR A CA 1
ATOM 658 C C . THR A 1 90 ? 10.146 -1.378 -12.352 1.00 98.31 90 THR A C 1
ATOM 660 O O . THR A 1 90 ? 9.571 -2.459 -12.238 1.00 98.31 90 THR A O 1
ATOM 663 N N . PHE A 1 91 ? 9.710 -0.414 -13.151 1.00 98.12 91 PHE A N 1
ATOM 664 C CA . PHE A 1 91 ? 8.511 -0.494 -13.972 1.00 98.12 91 PHE A CA 1
ATOM 665 C C . PHE A 1 91 ? 8.837 -0.999 -15.383 1.00 98.12 91 PHE A C 1
ATOM 667 O O . PHE A 1 91 ? 9.978 -0.927 -15.845 1.00 98.12 91 PHE A O 1
ATOM 674 N N . SER A 1 92 ? 7.827 -1.523 -16.076 1.00 97.06 92 SER A N 1
ATOM 675 C CA . SER A 1 92 ? 7.949 -2.123 -17.411 1.00 97.06 92 SER A CA 1
ATOM 676 C C . SER A 1 92 ? 8.443 -1.135 -18.473 1.00 97.06 92 SER A C 1
ATOM 678 O O . SER A 1 92 ? 9.110 -1.545 -19.419 1.00 97.06 92 SER A O 1
ATOM 680 N N . ASN A 1 93 ? 8.206 0.169 -18.289 1.00 95.12 93 ASN A N 1
ATOM 681 C CA . ASN A 1 93 ? 8.758 1.227 -19.145 1.00 95.12 93 ASN A CA 1
ATOM 682 C C . ASN A 1 93 ? 10.228 1.593 -18.836 1.00 95.12 93 ASN A C 1
ATOM 684 O O . ASN A 1 93 ? 10.746 2.562 -19.385 1.00 95.12 93 ASN A O 1
ATOM 688 N N . GLY A 1 94 ? 10.890 0.863 -17.935 1.00 95.38 94 GLY A N 1
ATOM 689 C CA . GLY A 1 94 ? 12.274 1.097 -17.521 1.00 95.38 94 GLY A CA 1
ATOM 690 C C . GLY A 1 94 ? 12.445 2.150 -16.423 1.00 95.38 94 GLY A C 1
ATOM 691 O O . GLY A 1 94 ? 13.542 2.281 -15.882 1.00 95.38 94 GLY A O 1
ATOM 692 N N . ALA A 1 95 ? 11.387 2.874 -16.044 1.00 96.38 95 ALA A N 1
ATOM 693 C CA . ALA A 1 95 ? 11.456 3.827 -14.945 1.00 96.38 95 ALA A CA 1
ATOM 694 C C . ALA A 1 95 ? 11.658 3.112 -13.601 1.00 96.38 95 ALA A C 1
ATOM 696 O O . ALA A 1 95 ? 11.155 2.009 -13.375 1.00 96.38 95 ALA A O 1
ATOM 697 N N . GLN A 1 96 ? 12.360 3.770 -12.680 1.00 95.00 96 GLN A N 1
ATOM 698 C CA . GLN A 1 96 ? 12.645 3.224 -11.359 1.00 95.00 96 GLN A CA 1
ATOM 699 C C . GLN A 1 96 ? 12.207 4.190 -10.260 1.00 95.00 96 GLN A C 1
ATOM 701 O O . GLN A 1 96 ? 12.545 5.373 -10.272 1.00 95.00 96 GLN A O 1
ATOM 706 N N . LEU A 1 97 ? 11.489 3.662 -9.272 1.00 95.56 97 LEU A N 1
ATOM 707 C CA . LEU A 1 97 ? 11.230 4.332 -8.005 1.00 95.56 97 LEU A CA 1
ATOM 708 C C . LEU A 1 97 ? 12.198 3.756 -6.974 1.00 95.56 97 LEU A C 1
ATOM 710 O O . LEU A 1 97 ? 12.027 2.629 -6.523 1.00 95.56 97 LEU A O 1
ATOM 714 N N . ALA A 1 98 ? 13.236 4.513 -6.617 1.00 91.94 98 ALA A N 1
ATOM 715 C CA . ALA A 1 98 ? 14.325 4.011 -5.773 1.00 91.94 98 ALA A CA 1
ATOM 716 C C . ALA A 1 98 ? 13.890 3.656 -4.340 1.00 91.94 98 ALA A C 1
ATOM 718 O O . ALA A 1 98 ? 14.529 2.834 -3.687 1.00 91.94 98 ALA A O 1
ATOM 719 N N . ARG A 1 99 ? 12.824 4.288 -3.833 1.00 94.38 99 ARG A N 1
ATOM 720 C CA . ARG A 1 99 ? 12.366 4.129 -2.449 1.00 94.38 99 ARG A CA 1
ATOM 721 C C . ARG A 1 99 ? 10.846 4.107 -2.382 1.00 94.38 99 ARG A C 1
ATOM 723 O O . ARG A 1 99 ? 10.201 5.150 -2.460 1.00 94.38 99 ARG A O 1
ATOM 730 N N . LYS A 1 100 ? 10.280 2.919 -2.207 1.00 97.00 100 LYS A N 1
ATOM 731 C CA . LYS A 1 100 ? 8.853 2.708 -1.960 1.00 97.00 100 LYS A CA 1
ATOM 732 C C . LYS A 1 100 ? 8.682 1.930 -0.668 1.00 97.00 100 LYS A C 1
ATOM 734 O O . LYS A 1 100 ? 9.354 0.924 -0.471 1.00 97.00 100 LYS A O 1
ATOM 739 N N . SER A 1 101 ? 7.814 2.416 0.211 1.00 97.75 101 SER A N 1
ATOM 740 C CA . SER A 1 101 ? 7.454 1.710 1.439 1.00 97.75 101 SER A CA 1
ATOM 741 C C . SER A 1 101 ? 6.445 0.612 1.138 1.00 97.75 101 SER A C 1
ATOM 743 O O . SER A 1 101 ? 5.469 0.864 0.429 1.00 97.75 101 SER A O 1
ATOM 745 N N . PHE A 1 102 ? 6.662 -0.566 1.706 1.00 98.56 102 PHE A N 1
ATOM 746 C CA . PHE A 1 102 ? 5.841 -1.750 1.529 1.00 98.56 102 PHE A CA 1
ATOM 747 C C . PHE A 1 102 ? 5.250 -2.213 2.856 1.00 98.56 102 PHE A C 1
ATOM 749 O O . PHE A 1 102 ? 5.945 -2.236 3.879 1.00 98.56 102 PHE A O 1
ATOM 756 N N . TYR A 1 103 ? 3.971 -2.592 2.809 1.00 98.75 103 TYR A N 1
ATOM 757 C CA . TYR A 1 103 ? 3.301 -3.344 3.870 1.00 98.75 103 TYR A CA 1
ATOM 758 C C . TYR A 1 103 ? 4.046 -4.663 4.145 1.00 98.75 103 TYR A C 1
ATOM 760 O O . TYR A 1 103 ? 4.761 -5.142 3.260 1.00 98.75 103 TYR A O 1
ATOM 768 N N . PRO A 1 104 ? 3.886 -5.269 5.336 1.00 98.38 104 PRO A N 1
ATOM 769 C CA . PRO A 1 104 ? 4.418 -6.598 5.601 1.00 98.38 104 PRO A CA 1
ATOM 770 C C . PRO A 1 104 ? 3.901 -7.597 4.567 1.00 98.38 104 PRO A C 1
ATOM 772 O O . PRO A 1 104 ? 2.707 -7.618 4.266 1.00 98.38 104 PRO A O 1
ATOM 775 N N . ASP A 1 105 ? 4.788 -8.453 4.059 1.00 97.62 105 ASP A N 1
ATOM 776 C CA . ASP A 1 105 ? 4.454 -9.407 2.991 1.00 97.62 105 ASP A CA 1
ATOM 777 C C . ASP A 1 105 ? 3.336 -10.385 3.415 1.00 97.62 105 ASP A C 1
ATOM 779 O O . ASP A 1 105 ? 2.586 -10.868 2.570 1.00 97.62 105 ASP A O 1
ATOM 783 N N . ALA A 1 106 ? 3.176 -10.624 4.723 1.00 96.88 106 ALA A N 1
ATOM 784 C CA . ALA A 1 106 ? 2.122 -11.461 5.297 1.00 96.88 106 ALA A CA 1
ATOM 785 C C . ALA A 1 106 ? 0.722 -10.817 5.284 1.00 96.88 106 ALA A C 1
ATOM 787 O O . ALA A 1 106 ? -0.271 -11.526 5.436 1.00 96.88 106 ALA A O 1
ATOM 788 N N . CYS A 1 107 ? 0.618 -9.494 5.123 1.00 98.50 107 CYS A N 1
ATOM 789 C CA . CYS A 1 107 ? -0.678 -8.829 5.103 1.00 98.50 107 CYS A CA 1
ATOM 790 C C . CYS A 1 107 ? -1.407 -9.076 3.783 1.00 98.50 107 CYS A C 1
ATOM 792 O O . CYS A 1 107 ? -0.870 -8.842 2.701 1.00 98.50 107 CYS A O 1
ATOM 794 N N . THR A 1 108 ? -2.665 -9.488 3.882 1.00 98.19 108 THR A N 1
ATOM 795 C CA . THR A 1 108 ? -3.542 -9.755 2.736 1.00 98.19 108 THR A CA 1
ATOM 796 C C . THR A 1 108 ? -4.152 -8.471 2.157 1.00 98.19 108 THR A C 1
ATOM 798 O O . THR A 1 108 ? -4.152 -7.415 2.795 1.00 98.19 108 THR A O 1
ATOM 801 N N . ILE A 1 109 ? -4.726 -8.559 0.949 1.00 98.06 109 ILE A N 1
ATOM 802 C CA . ILE A 1 109 ? -5.461 -7.442 0.325 1.00 98.06 109 ILE A CA 1
ATOM 803 C C . ILE A 1 109 ? -6.591 -6.919 1.235 1.00 98.06 109 ILE A C 1
ATOM 805 O O . ILE A 1 109 ? -6.632 -5.703 1.453 1.00 98.06 109 ILE A O 1
ATOM 809 N N . PRO A 1 110 ? -7.470 -7.767 1.817 1.00 98.25 110 PRO A N 1
ATOM 810 C CA . PRO A 1 110 ? -8.493 -7.297 2.750 1.00 98.25 110 PRO A CA 1
ATOM 811 C C . PRO A 1 110 ? -7.905 -6.598 3.976 1.00 98.25 110 PRO A C 1
ATOM 813 O O . PRO A 1 110 ? -8.365 -5.519 4.323 1.00 98.25 110 PRO A O 1
ATOM 816 N N . GLN A 1 111 ? -6.843 -7.146 4.576 1.00 98.75 111 GLN A N 1
ATOM 817 C CA . GLN A 1 111 ? -6.225 -6.550 5.764 1.00 98.75 111 GLN A CA 1
ATOM 818 C C . GLN A 1 111 ? -5.622 -5.173 5.498 1.00 98.75 111 GLN A C 1
ATOM 820 O O . GLN A 1 111 ? -5.778 -4.255 6.297 1.00 98.75 111 GLN A O 1
ATOM 825 N N . ILE A 1 112 ? -4.936 -5.012 4.366 1.00 98.81 112 ILE A N 1
ATOM 826 C CA . ILE A 1 112 ? -4.376 -3.718 3.965 1.00 98.81 112 ILE A CA 1
ATOM 827 C C . ILE A 1 112 ? -5.496 -2.724 3.643 1.00 98.81 112 ILE A C 1
ATOM 829 O O . ILE A 1 112 ? -5.396 -1.556 4.019 1.00 98.81 112 ILE A O 1
ATOM 833 N N . THR A 1 113 ? -6.565 -3.181 2.986 1.00 98.75 113 THR A N 1
ATOM 834 C CA . THR A 1 113 ? -7.731 -2.344 2.671 1.00 98.75 113 THR A CA 1
ATOM 835 C C . THR A 1 113 ? -8.391 -1.844 3.953 1.00 98.75 113 THR A C 1
ATOM 837 O O . THR A 1 113 ? -8.541 -0.638 4.129 1.00 98.75 113 THR A O 1
ATOM 840 N N . GLU A 1 114 ? -8.696 -2.747 4.882 1.00 98.81 114 GLU A N 1
ATOM 841 C CA . GLU A 1 114 ? -9.312 -2.423 6.169 1.00 98.81 114 GLU A CA 1
ATOM 842 C C . GLU A 1 114 ? -8.424 -1.487 7.000 1.00 98.81 114 GLU A C 1
ATOM 844 O O . GLU A 1 114 ? -8.889 -0.484 7.540 1.00 98.81 114 GLU A O 1
ATOM 849 N N . SER A 1 115 ? -7.112 -1.729 7.025 1.00 98.88 115 SER A N 1
ATOM 850 C CA . SER A 1 115 ? -6.160 -0.833 7.681 1.00 98.88 115 SER A CA 1
ATOM 851 C C . SER A 1 115 ? -6.105 0.564 7.066 1.00 98.88 115 SER A C 1
ATOM 853 O O . SER A 1 115 ? -5.959 1.541 7.798 1.00 98.88 115 SER A O 1
ATOM 855 N N . ALA A 1 116 ? -6.220 0.696 5.742 1.00 98.81 116 ALA A N 1
ATOM 856 C CA . ALA A 1 116 ? -6.268 2.003 5.090 1.00 98.81 116 ALA A CA 1
ATOM 857 C C . ALA A 1 116 ? -7.555 2.769 5.440 1.00 98.81 116 ALA A C 1
ATOM 859 O O . ALA A 1 116 ? -7.500 3.977 5.675 1.00 98.81 116 ALA A O 1
ATOM 860 N N . LEU A 1 117 ? -8.694 2.074 5.530 1.00 98.69 117 LEU A N 1
ATOM 861 C CA . LEU A 1 117 ? -9.965 2.659 5.969 1.00 98.69 117 LEU A CA 1
ATOM 862 C C . LEU A 1 117 ? -9.903 3.097 7.432 1.00 98.69 117 LEU A C 1
ATOM 864 O O . LEU A 1 117 ? -10.293 4.219 7.758 1.00 98.69 117 LEU A O 1
ATOM 868 N N . TYR A 1 118 ? -9.345 2.252 8.302 1.00 98.81 118 TYR A N 1
ATOM 869 C CA . TYR A 1 118 ? -9.152 2.591 9.706 1.00 98.81 118 TYR A CA 1
ATOM 870 C C . TYR A 1 118 ? -8.234 3.804 9.871 1.00 98.81 118 TYR A C 1
ATOM 872 O O . TYR A 1 118 ? -8.568 4.737 10.606 1.00 98.81 118 TYR A O 1
ATOM 880 N N . ALA A 1 119 ? -7.116 3.834 9.140 1.00 98.75 119 ALA A N 1
ATOM 881 C CA . ALA A 1 119 ? -6.212 4.975 9.126 1.00 98.75 119 ALA 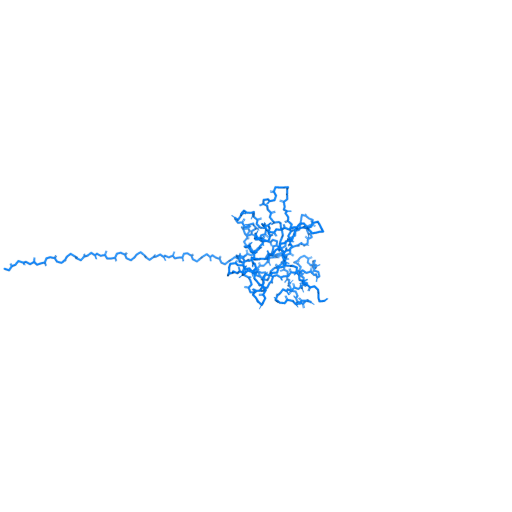A CA 1
ATOM 882 C C . ALA A 1 119 ? -6.936 6.244 8.676 1.00 98.75 119 ALA A C 1
ATOM 884 O O . ALA A 1 119 ? -6.775 7.284 9.307 1.00 98.75 119 ALA A O 1
ATOM 885 N N . ALA A 1 120 ? -7.767 6.161 7.635 1.00 98.19 120 ALA A N 1
ATOM 886 C CA . ALA A 1 120 ? -8.525 7.296 7.133 1.00 98.19 120 ALA A CA 1
ATOM 887 C C . ALA A 1 120 ? -9.535 7.846 8.145 1.00 98.19 120 ALA A C 1
ATOM 889 O O . ALA A 1 120 ? -9.582 9.062 8.357 1.00 98.19 120 ALA A O 1
ATOM 890 N N . ALA A 1 121 ? -10.280 6.964 8.812 1.00 98.00 121 ALA A N 1
ATOM 891 C CA . ALA A 1 121 ? -11.235 7.325 9.855 1.00 98.00 121 ALA A C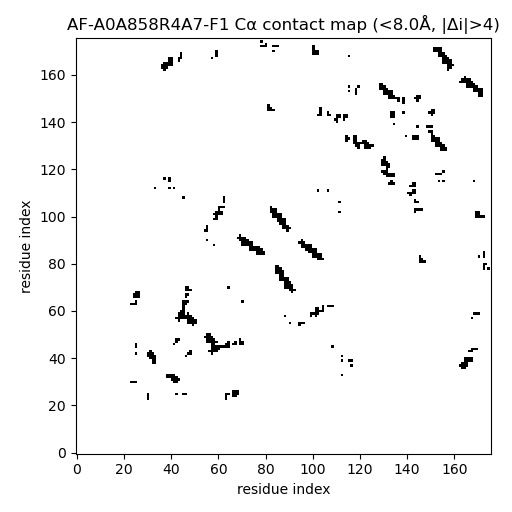A 1
ATOM 892 C C . ALA A 1 121 ? -10.567 7.932 11.104 1.00 98.00 121 ALA A C 1
ATOM 894 O O . ALA A 1 121 ? -11.169 8.757 11.785 1.00 98.00 121 ALA A O 1
ATOM 895 N N . ASN A 1 122 ? -9.314 7.561 11.384 1.00 98.31 122 ASN A N 1
ATOM 896 C CA . ASN A 1 122 ? -8.562 7.974 12.574 1.00 98.31 122 ASN A CA 1
ATOM 897 C C . ASN A 1 122 ? -7.345 8.841 12.210 1.00 98.31 122 ASN A C 1
ATOM 899 O O . ASN A 1 122 ? -6.286 8.754 12.840 1.00 98.31 122 ASN A O 1
ATOM 903 N N . SER A 1 123 ? -7.478 9.640 11.150 1.00 97.75 123 SER A N 1
ATOM 904 C CA . SER A 1 123 ? -6.368 10.388 10.568 1.00 97.75 123 SER A CA 1
ATOM 905 C C . SER A 1 123 ? -6.185 11.786 11.147 1.00 97.75 123 SER A C 1
ATOM 907 O O . SER A 1 123 ? -7.110 12.418 11.656 1.00 97.75 123 SER A O 1
ATOM 909 N N . LYS A 1 124 ? -4.961 12.297 11.002 1.00 97.00 124 LYS A N 1
ATOM 910 C CA . LYS A 1 124 ? -4.610 13.706 11.178 1.00 97.00 124 LYS A CA 1
ATOM 911 C C . LYS A 1 124 ? -3.770 14.207 9.996 1.00 97.00 124 LYS A C 1
ATOM 913 O O . LYS A 1 124 ? -3.015 13.420 9.414 1.00 97.00 124 LYS A O 1
ATOM 918 N N . PRO A 1 125 ? -3.849 15.503 9.653 1.00 96.38 125 PRO A N 1
ATOM 919 C CA . PRO A 1 125 ? -3.001 16.086 8.623 1.00 96.38 125 PRO A CA 1
ATOM 920 C C . PRO A 1 125 ? -1.535 16.121 9.071 1.00 96.38 125 PRO A C 1
ATOM 922 O O . PRO A 1 125 ? -1.233 16.515 10.196 1.00 96.38 125 PRO A O 1
ATOM 925 N N . VAL A 1 126 ? -0.619 15.742 8.177 1.00 95.94 126 VAL A N 1
ATOM 926 C CA . VAL A 1 126 ? 0.837 15.785 8.392 1.00 95.94 126 VAL A CA 1
ATOM 927 C C . VAL A 1 126 ? 1.521 16.166 7.079 1.00 95.94 126 VAL A C 1
ATOM 929 O O . VAL A 1 126 ? 1.460 15.409 6.117 1.00 95.94 126 VAL A O 1
ATOM 932 N N . ASN A 1 127 ? 2.177 17.329 7.021 1.00 91.31 127 ASN A N 1
ATOM 933 C CA . ASN A 1 127 ? 2.970 17.790 5.866 1.00 91.31 127 ASN A CA 1
ATOM 934 C C . ASN A 1 127 ? 2.251 17.676 4.503 1.00 91.31 127 ASN A C 1
ATOM 936 O O . ASN A 1 127 ? 2.823 17.195 3.527 1.00 91.31 127 ASN A O 1
ATOM 940 N N . GLY A 1 128 ? 0.977 18.076 4.440 1.00 88.94 128 GLY A N 1
ATOM 941 C CA . GLY A 1 128 ? 0.161 17.990 3.218 1.00 88.94 128 GLY A CA 1
ATOM 942 C C . GLY A 1 128 ? -0.429 16.602 2.926 1.00 88.94 128 GLY A C 1
ATOM 943 O O . GLY A 1 128 ? -1.196 16.454 1.980 1.00 88.94 128 GLY A O 1
ATOM 944 N N . TRP A 1 129 ? -0.131 15.605 3.758 1.00 94.81 129 TRP A N 1
ATOM 945 C CA . TRP A 1 129 ? -0.717 14.266 3.728 1.00 94.81 129 TRP A CA 1
ATOM 946 C C . TRP A 1 129 ? -1.701 14.061 4.874 1.00 94.81 129 TRP A C 1
ATOM 948 O O . TRP A 1 129 ? -1.857 14.918 5.745 1.00 94.81 129 TRP A O 1
ATOM 958 N N . GLN A 1 130 ? -2.349 12.901 4.891 1.00 97.62 130 GLN A N 1
ATOM 959 C CA . GLN A 1 130 ? -3.035 12.385 6.066 1.00 97.62 130 GLN A CA 1
ATOM 960 C C . GLN A 1 130 ? -2.277 11.180 6.610 1.00 97.62 130 GLN A C 1
ATOM 962 O O . GLN A 1 130 ? -1.740 10.379 5.842 1.00 97.62 130 GLN A O 1
ATOM 967 N N . GLN A 1 131 ? -2.238 11.053 7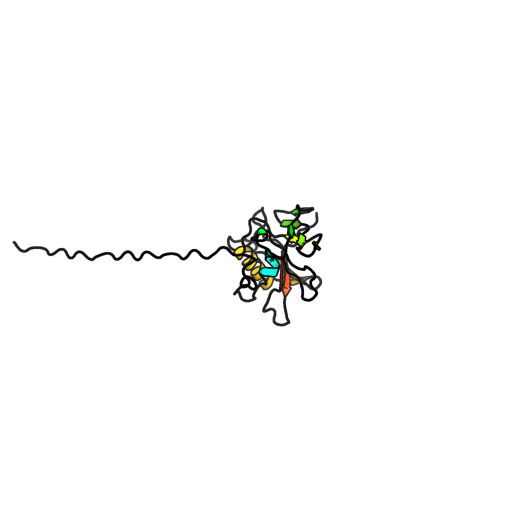.931 1.00 98.56 131 GLN A N 1
ATOM 968 C CA . GLN A 1 131 ? -1.654 9.904 8.609 1.00 98.56 131 GLN A CA 1
ATOM 969 C C . GLN A 1 131 ? -2.601 9.375 9.674 1.00 98.56 131 GLN A C 1
ATOM 971 O O . GLN A 1 131 ? -3.166 10.158 10.434 1.00 98.56 131 GLN A O 1
ATOM 976 N N . GLY A 1 132 ? -2.727 8.056 9.754 1.00 98.44 132 GLY A N 1
ATOM 977 C CA . GLY A 1 132 ? -3.506 7.370 10.778 1.00 98.44 132 GLY A CA 1
ATOM 978 C C . GLY A 1 132 ? -2.901 6.008 11.122 1.00 98.44 132 GLY A C 1
ATOM 979 O O . GLY A 1 132 ? -2.048 5.510 10.384 1.00 98.44 132 GLY A O 1
ATOM 980 N N . PRO A 1 133 ? -3.291 5.408 12.253 1.00 98.69 133 PRO A N 1
ATOM 981 C CA . PRO A 1 133 ? -2.855 4.063 12.620 1.00 98.69 133 PRO A CA 1
ATOM 982 C C . PRO A 1 133 ? -3.453 3.002 11.682 1.00 98.69 133 PRO A C 1
ATOM 984 O O . PRO A 1 133 ? -4.559 3.173 11.182 1.00 98.69 133 PRO A O 1
ATOM 987 N N . SER A 1 134 ? -2.757 1.882 11.479 1.00 98.81 134 SER A N 1
ATOM 988 C CA . SER A 1 134 ? -3.239 0.752 10.669 1.00 98.81 134 SER A CA 1
ATOM 989 C C . SER A 1 134 ? -4.337 -0.070 11.350 1.00 98.81 134 SER A C 1
ATOM 991 O O . SER A 1 134 ? -4.987 -0.880 10.696 1.00 98.81 134 SER A O 1
ATOM 993 N N . ALA A 1 135 ? -4.530 0.105 12.657 1.00 98.75 135 ALA A N 1
ATOM 994 C CA . ALA A 1 135 ? -5.481 -0.639 13.474 1.00 98.75 135 ALA A CA 1
ATOM 995 C C . ALA A 1 135 ? -5.730 0.087 14.813 1.00 98.75 135 ALA A C 1
ATOM 997 O O . ALA A 1 135 ? -4.929 0.949 15.201 1.00 98.75 135 ALA A O 1
ATOM 998 N N . PRO A 1 136 ? -6.781 -0.281 15.573 1.00 98.38 136 PRO A N 1
ATOM 999 C CA . PRO A 1 136 ? -6.891 0.055 16.988 1.00 98.38 136 PRO A CA 1
ATOM 1000 C C . PRO A 1 136 ? -5.656 -0.401 17.766 1.00 98.38 136 PRO A C 1
ATOM 1002 O O . PRO A 1 136 ? -4.986 -1.355 17.380 1.00 98.38 136 PRO A O 1
ATOM 1005 N N . LYS A 1 137 ? -5.394 0.214 18.926 1.00 96.25 137 LYS A N 1
ATOM 1006 C CA . LYS A 1 137 ? -4.260 -0.167 19.794 1.00 96.25 137 LYS A CA 1
ATOM 1007 C C . LYS A 1 137 ? -4.265 -1.647 20.196 1.00 96.25 137 LYS A C 1
ATOM 1009 O O . LYS A 1 137 ? -3.207 -2.218 20.410 1.00 96.25 137 LYS A O 1
ATOM 1014 N N . THR A 1 138 ? -5.443 -2.255 20.295 1.00 95.25 138 THR A N 1
ATOM 1015 C CA . THR A 1 138 ? -5.626 -3.678 20.613 1.00 95.25 138 THR A CA 1
ATOM 1016 C C . THR A 1 138 ? -5.402 -4.608 19.415 1.00 95.25 138 THR A C 1
ATOM 1018 O O . THR A 1 138 ? -5.507 -5.820 19.567 1.00 95.25 138 THR A O 1
ATOM 1021 N N . GLY A 1 139 ? -5.127 -4.067 18.224 1.00 95.50 139 GLY A N 1
ATOM 1022 C CA . GLY A 1 139 ? -4.993 -4.830 16.987 1.00 95.50 139 GLY A CA 1
ATOM 1023 C C . GLY A 1 139 ? -6.329 -5.381 16.476 1.00 95.50 139 GLY A C 1
ATOM 1024 O O . GLY A 1 139 ? -7.376 -4.745 16.612 1.00 95.50 139 GLY A O 1
ATOM 1025 N N . GLY A 1 140 ? -6.275 -6.562 15.857 1.00 95.88 140 GLY A N 1
ATOM 1026 C CA . GLY A 1 140 ? -7.420 -7.280 15.289 1.00 95.88 140 GLY A CA 1
ATOM 1027 C C . GLY A 1 140 ? -7.021 -8.061 14.037 1.00 95.88 140 GLY A C 1
ATOM 1028 O O . GLY A 1 140 ? -6.223 -7.575 13.239 1.00 95.88 140 GLY A O 1
ATOM 1029 N N . ALA A 1 141 ? -7.565 -9.267 13.858 1.00 97.06 141 ALA A N 1
ATOM 1030 C CA . ALA A 1 141 ? -7.191 -10.164 12.757 1.00 97.06 141 ALA A CA 1
ATOM 1031 C C . ALA A 1 141 ? -7.530 -9.600 11.364 1.00 97.06 141 ALA A C 1
ATOM 1033 O O . ALA A 1 141 ? -6.893 -9.959 10.373 1.00 97.06 141 ALA A O 1
ATOM 1034 N N . GLN A 1 142 ? -8.513 -8.700 11.294 1.00 98.25 142 GLN A N 1
ATOM 1035 C CA . GLN A 1 142 ? -8.912 -8.013 10.070 1.00 98.25 142 GLN A CA 1
ATOM 1036 C C . GLN A 1 142 ? -7.949 -6.904 9.640 1.00 98.25 142 GLN A C 1
ATOM 1038 O O . GLN A 1 142 ? -8.064 -6.435 8.517 1.00 98.25 142 GLN A O 1
ATOM 1043 N N . TYR A 1 143 ? -7.020 -6.472 10.496 1.00 98.75 143 TYR A N 1
ATOM 1044 C CA . TYR A 1 143 ? -6.080 -5.405 10.169 1.00 98.75 143 TYR A CA 1
ATOM 1045 C C . TYR A 1 143 ? -4.711 -5.958 9.788 1.00 98.75 143 TYR A C 1
ATOM 1047 O O . TYR A 1 143 ? -4.284 -7.019 10.240 1.00 98.75 143 TYR A O 1
ATOM 1055 N N . CYS A 1 144 ? -3.986 -5.187 8.988 1.00 98.69 144 CYS A N 1
ATOM 1056 C CA . CYS A 1 144 ? -2.566 -5.382 8.781 1.00 98.69 144 CYS A CA 1
ATOM 1057 C C . CYS A 1 144 ? -1.780 -4.828 9.981 1.00 98.69 144 CYS A C 1
ATOM 1059 O O . CYS A 1 144 ? -1.806 -3.626 10.276 1.00 98.69 144 CYS A O 1
ATOM 1061 N N . LEU A 1 145 ? -1.068 -5.722 10.660 1.00 98.56 145 LEU A N 1
ATOM 1062 C CA . LEU A 1 145 ? -0.193 -5.424 11.791 1.00 98.56 145 LEU A CA 1
ATOM 1063 C C . LEU A 1 145 ? 1.263 -5.662 11.390 1.00 98.56 145 LEU A C 1
ATOM 1065 O O . LEU A 1 145 ? 1.545 -6.384 10.433 1.00 98.56 145 LEU A O 1
ATOM 1069 N N . ASP A 1 146 ? 2.187 -5.039 12.111 1.00 97.56 146 ASP A N 1
ATOM 1070 C CA . ASP A 1 146 ? 3.612 -5.288 11.929 1.00 97.56 146 ASP A CA 1
ATOM 1071 C C . ASP A 1 146 ? 3.991 -6.716 12.384 1.00 97.56 146 ASP A C 1
ATOM 1073 O O . ASP A 1 146 ? 3.179 -7.469 12.930 1.00 97.56 146 ASP A O 1
ATOM 1077 N N . SER A 1 147 ? 5.247 -7.116 12.185 1.00 96.50 147 SER A N 1
ATOM 1078 C CA . SER A 1 147 ? 5.718 -8.464 12.534 1.00 96.50 147 SER A CA 1
ATOM 1079 C C . SER A 1 147 ? 5.716 -8.766 14.041 1.00 96.50 147 SER A C 1
ATOM 1081 O O . SER A 1 147 ? 6.035 -9.886 14.431 1.00 96.50 147 SER A O 1
ATOM 1083 N N . LYS A 1 148 ? 5.409 -7.783 14.896 1.00 95.38 148 LYS A N 1
ATOM 1084 C CA . LYS A 1 148 ? 5.242 -7.921 16.351 1.00 95.38 148 LYS A CA 1
ATOM 1085 C C . LYS A 1 148 ? 3.767 -7.851 16.768 1.00 95.38 148 LYS A C 1
ATOM 1087 O O . LYS A 1 148 ? 3.470 -7.759 17.960 1.00 95.38 148 LYS A O 1
ATOM 1092 N N . GLY A 1 149 ? 2.845 -7.870 15.804 1.00 96.25 149 GLY A N 1
ATOM 1093 C CA . GLY A 1 149 ? 1.413 -7.739 16.051 1.00 96.25 149 GLY A CA 1
ATOM 1094 C C . GLY A 1 149 ? 1.003 -6.338 16.505 1.00 96.25 149 GLY A C 1
ATOM 1095 O O . GLY A 1 149 ? -0.037 -6.197 17.143 1.00 96.25 149 GLY A O 1
ATOM 1096 N N . GLN A 1 150 ? 1.805 -5.308 16.220 1.00 97.38 150 GLN A N 1
ATOM 1097 C CA . GLN A 1 150 ? 1.513 -3.929 16.603 1.00 97.38 150 GLN A CA 1
ATOM 1098 C C . GLN A 1 150 ? 0.951 -3.121 15.424 1.00 97.38 150 GLN A C 1
ATOM 1100 O O . GLN A 1 150 ? 1.355 -3.329 14.274 1.00 97.38 150 GLN A O 1
ATOM 1105 N N . PRO A 1 151 ? 0.038 -2.166 15.679 1.00 98.25 151 PRO A N 1
ATOM 1106 C CA . PRO A 1 151 ? -0.349 -1.183 14.677 1.00 98.25 151 PRO A CA 1
ATOM 1107 C C . PRO A 1 151 ? 0.841 -0.301 14.280 1.00 98.25 151 PRO A C 1
ATOM 1109 O O . PRO A 1 151 ? 1.672 0.056 15.115 1.00 98.25 151 PRO A O 1
ATOM 1112 N N . PHE A 1 152 ? 0.881 0.125 13.021 1.00 98.50 152 PHE A N 1
ATOM 1113 C CA . PHE A 1 152 ? 1.874 1.069 12.501 1.00 98.50 152 PHE A CA 1
ATOM 1114 C C . PHE A 1 152 ? 1.190 2.265 11.834 1.00 98.50 152 PHE A C 1
ATOM 1116 O O . PHE A 1 152 ? -0.021 2.269 11.619 1.00 98.50 152 PHE A O 1
ATOM 1123 N N . THR A 1 153 ? 1.951 3.305 11.499 1.00 98.62 153 THR A N 1
ATOM 1124 C CA . THR A 1 153 ? 1.400 4.491 10.830 1.00 98.62 153 THR A CA 1
ATOM 1125 C C . THR A 1 153 ? 1.244 4.245 9.334 1.00 98.62 153 THR A C 1
ATOM 1127 O O . THR A 1 153 ? 2.200 3.877 8.654 1.00 98.62 153 THR A O 1
ATOM 1130 N N . ILE A 1 154 ? 0.056 4.521 8.805 1.00 98.81 154 ILE A N 1
ATOM 1131 C CA . ILE A 1 154 ? -0.223 4.612 7.372 1.00 98.81 154 ILE A CA 1
ATOM 1132 C C . ILE A 1 154 ? -0.301 6.084 6.990 1.00 98.81 154 ILE A C 1
ATOM 1134 O O . ILE A 1 154 ? -1.011 6.862 7.628 1.00 98.81 154 ILE A O 1
ATOM 1138 N N . GLN A 1 155 ? 0.398 6.453 5.921 1.00 98.62 155 GLN A N 1
ATOM 1139 C CA . GLN A 1 155 ? 0.211 7.720 5.231 1.00 98.62 155 GLN A CA 1
ATOM 1140 C C . GLN A 1 155 ? -0.604 7.497 3.962 1.00 98.62 155 GLN A C 1
ATOM 1142 O O . GLN A 1 155 ? -0.419 6.508 3.254 1.00 98.62 155 GLN A O 1
ATOM 1147 N N . PHE A 1 156 ? -1.515 8.419 3.672 1.00 98.31 156 PHE A N 1
ATOM 1148 C CA . PHE A 1 156 ? -2.418 8.303 2.537 1.00 98.31 156 PHE A CA 1
ATOM 1149 C C . PHE A 1 156 ? -2.827 9.679 2.001 1.00 98.31 156 PHE A C 1
ATOM 1151 O O . PHE A 1 156 ? -2.640 10.710 2.659 1.00 98.31 156 PHE A O 1
ATOM 1158 N N . ALA A 1 157 ? -3.389 9.692 0.791 1.00 96.31 157 ALA A N 1
ATOM 1159 C CA . ALA A 1 157 ? -3.967 10.889 0.186 1.00 96.31 157 ALA A CA 1
ATOM 1160 C C . ALA A 1 157 ? -5.390 10.635 -0.306 1.00 96.31 157 ALA A C 1
ATOM 1162 O O . ALA A 1 157 ? -5.682 9.609 -0.924 1.00 96.31 157 ALA A O 1
ATOM 1163 N N . TRP A 1 158 ? -6.257 11.616 -0.070 1.00 96.06 158 TRP A N 1
ATOM 1164 C CA . TRP A 1 158 ? -7.590 11.678 -0.658 1.00 96.06 158 TRP A CA 1
ATOM 1165 C C . TRP A 1 158 ? -7.510 12.016 -2.152 1.00 96.06 158 TRP A C 1
ATOM 1167 O O . TRP A 1 158 ? -6.669 12.814 -2.568 1.00 96.06 158 TRP A O 1
ATOM 1177 N N . LEU A 1 159 ? -8.404 11.438 -2.954 1.00 92.69 159 LEU A N 1
ATOM 1178 C CA . LEU A 1 159 ? -8.654 11.843 -4.333 1.00 92.69 159 LEU A CA 1
ATOM 1179 C C . LEU A 1 159 ? -9.922 12.696 -4.392 1.00 92.69 159 LEU A C 1
ATOM 1181 O O . LEU A 1 159 ? -11.021 12.196 -4.172 1.00 92.69 159 LEU A O 1
ATOM 1185 N N . GLY A 1 160 ? -9.778 13.964 -4.771 1.00 83.69 160 GLY A N 1
ATOM 1186 C CA . GLY A 1 160 ? -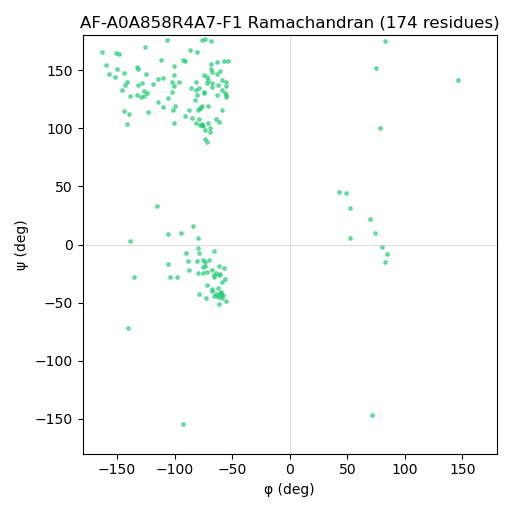10.902 14.898 -4.855 1.00 83.69 160 GLY A CA 1
ATOM 1187 C C . GLY A 1 160 ? -11.269 15.531 -3.510 1.00 83.69 160 GLY A C 1
ATOM 1188 O O . GLY A 1 160 ? -10.685 15.233 -2.470 1.00 83.69 160 GLY A O 1
ATOM 1189 N N . GLN A 1 161 ? -12.220 16.465 -3.546 1.00 76.06 161 GLN A N 1
ATOM 1190 C CA . GLN A 1 161 ? -12.557 17.307 -2.392 1.00 76.06 161 GLN A CA 1
ATOM 1191 C C . GLN A 1 161 ? -13.459 16.605 -1.362 1.00 76.06 161 GLN A C 1
ATOM 1193 O O . GLN A 1 161 ? -13.430 16.966 -0.189 1.00 76.06 161 GLN A O 1
ATOM 1198 N N . GLY A 1 162 ? -14.226 15.591 -1.779 1.00 80.31 162 GLY A N 1
ATOM 1199 C CA . GLY A 1 162 ? -15.243 14.934 -0.949 1.00 80.31 162 GLY A CA 1
ATOM 1200 C C . GLY A 1 162 ? -14.721 13.914 0.065 1.00 80.31 162 GLY A C 1
ATOM 1201 O O . GLY A 1 162 ? -15.508 13.433 0.873 1.00 80.31 162 GLY A O 1
ATOM 1202 N N . LYS A 1 163 ? -13.420 13.576 0.044 1.00 86.19 163 LYS A N 1
ATOM 1203 C CA . LYS A 1 163 ? -12.824 1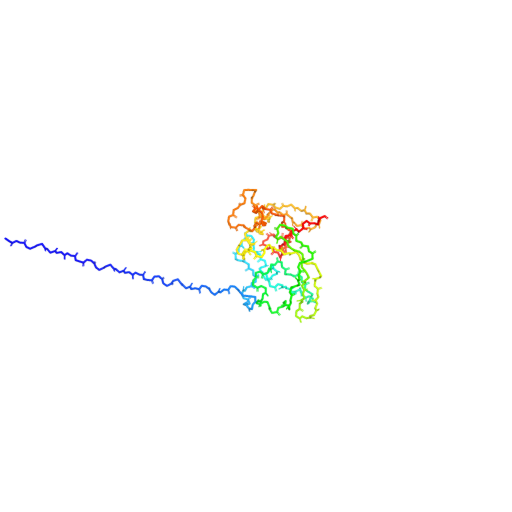2.506 0.877 1.00 86.19 163 LYS A CA 1
ATOM 1204 C C . LYS A 1 163 ? -13.569 11.163 0.762 1.00 86.19 163 LYS A C 1
ATOM 1206 O O . LYS A 1 163 ? -13.618 10.369 1.694 1.00 86.19 163 LYS A O 1
ATOM 1211 N N . ASP A 1 164 ? -14.145 10.908 -0.403 1.00 93.75 164 ASP A N 1
ATOM 1212 C CA . ASP A 1 164 ? -14.887 9.700 -0.761 1.00 93.75 164 ASP A CA 1
ATOM 1213 C C . ASP A 1 164 ? -13.975 8.607 -1.333 1.00 93.75 164 ASP A C 1
ATOM 1215 O O . ASP A 1 164 ? -14.367 7.444 -1.423 1.00 93.75 164 ASP A O 1
ATOM 1219 N N . ARG A 1 165 ? -12.740 8.969 -1.703 1.00 97.31 165 ARG A N 1
ATOM 1220 C CA . ARG A 1 165 ? -11.780 8.074 -2.349 1.00 97.31 165 ARG A CA 1
ATOM 1221 C C . ARG A 1 165 ? -10.372 8.253 -1.801 1.00 97.31 165 ARG A C 1
ATOM 1223 O O . ARG A 1 165 ? -9.838 9.358 -1.803 1.00 97.31 165 ARG A O 1
ATOM 1230 N N . ILE A 1 166 ? -9.741 7.163 -1.383 1.00 98.06 166 ILE A N 1
ATOM 1231 C CA . ILE A 1 166 ? -8.334 7.109 -0.984 1.00 98.06 166 ILE A CA 1
ATOM 1232 C C . ILE A 1 166 ? -7.507 6.753 -2.226 1.00 98.06 166 ILE A C 1
ATOM 1234 O O . ILE A 1 166 ? -7.586 5.635 -2.733 1.00 98.06 166 ILE A O 1
ATOM 1238 N N . ASN A 1 167 ? -6.714 7.701 -2.731 1.00 96.62 167 ASN A N 1
ATOM 1239 C CA . ASN A 1 167 ? -5.917 7.512 -3.950 1.00 96.62 167 ASN A CA 1
ATOM 1240 C C . ASN A 1 167 ? -4.729 6.566 -3.754 1.00 96.62 167 ASN A C 1
ATOM 1242 O O . ASN A 1 167 ? -4.290 5.894 -4.677 1.00 96.62 167 ASN A O 1
ATOM 1246 N N . THR A 1 168 ? -4.137 6.607 -2.567 1.00 97.31 168 THR A N 1
ATOM 1247 C CA . THR A 1 168 ? -2.944 5.847 -2.202 1.00 97.31 168 THR A CA 1
ATOM 1248 C C . THR A 1 168 ? -2.914 5.701 -0.696 1.00 97.31 168 THR A C 1
ATOM 1250 O O . THR A 1 168 ? -3.341 6.622 -0.002 1.00 97.31 168 THR A O 1
ATOM 1253 N N . ALA A 1 169 ? -2.399 4.581 -0.207 1.00 98.31 169 ALA A N 1
ATOM 1254 C CA . ALA A 1 169 ? -2.142 4.326 1.200 1.00 98.31 169 ALA A CA 1
ATOM 1255 C C . ALA A 1 169 ? -0.880 3.466 1.308 1.00 98.31 169 ALA A C 1
ATOM 1257 O O . ALA A 1 169 ? -0.724 2.492 0.568 1.00 98.31 169 ALA A O 1
ATOM 1258 N N . PHE A 1 170 ? 0.037 3.849 2.191 1.00 98.56 170 PHE A N 1
ATOM 1259 C CA . PHE A 1 170 ? 1.301 3.148 2.373 1.00 98.56 170 PHE A CA 1
ATOM 1260 C C . PHE A 1 170 ? 1.814 3.262 3.807 1.00 98.56 170 PHE A C 1
ATOM 1262 O O . PHE A 1 170 ? 1.549 4.264 4.478 1.00 98.56 170 PHE A O 1
ATOM 1269 N N . PRO A 1 171 ? 2.565 2.265 4.303 1.00 98.44 171 PRO A N 1
ATOM 1270 C CA . PRO A 1 171 ? 3.133 2.351 5.635 1.00 98.44 171 PRO A CA 1
ATOM 1271 C C . PRO A 1 171 ? 4.257 3.383 5.682 1.00 98.44 171 PRO A C 1
ATOM 1273 O O . PRO A 1 171 ? 5.092 3.481 4.778 1.00 98.44 171 PRO A O 1
ATOM 1276 N N . ILE A 1 172 ? 4.324 4.114 6.786 1.00 97.81 172 ILE A N 1
ATOM 1277 C CA . ILE A 1 172 ? 5.525 4.846 7.160 1.00 97.81 172 ILE A CA 1
ATOM 1278 C C . ILE A 1 172 ? 6.490 3.847 7.783 1.00 97.81 172 ILE A C 1
ATOM 1280 O O . ILE A 1 172 ? 6.205 3.268 8.828 1.00 97.81 172 ILE A O 1
ATOM 1284 N N . VAL A 1 173 ? 7.631 3.646 7.127 1.00 96.56 173 VAL A N 1
ATOM 1285 C CA . VAL A 1 173 ? 8.739 2.860 7.672 1.00 96.56 173 VAL A CA 1
ATOM 1286 C C . VAL A 1 173 ? 9.594 3.813 8.499 1.00 96.56 173 VAL A C 1
ATOM 1288 O O . VAL A 1 173 ? 10.138 4.757 7.917 1.00 96.56 173 VAL A O 1
ATOM 1291 N N . PRO A 1 174 ? 9.710 3.619 9.823 1.00 91.31 174 PRO A N 1
ATOM 1292 C CA . PRO A 1 174 ? 10.623 4.412 10.629 1.00 91.31 174 PRO A CA 1
ATOM 1293 C C . PRO A 1 174 ? 12.037 4.302 10.064 1.00 91.31 174 PRO A C 1
ATOM 1295 O O . PRO A 1 174 ? 12.519 3.204 9.774 1.00 91.31 174 PRO A O 1
ATOM 1298 N N . THR A 1 175 ? 12.691 5.442 9.871 1.00 73.88 175 THR A N 1
ATOM 1299 C CA . THR A 1 175 ? 14.135 5.449 9.659 1.00 73.88 175 THR A CA 1
ATOM 1300 C C . THR A 1 175 ? 14.799 5.188 11.010 1.00 73.88 175 THR A C 1
ATOM 1302 O O . THR A 1 175 ? 14.376 5.817 11.984 1.00 73.88 175 THR A O 1
ATOM 1305 N N . PRO A 1 176 ? 15.762 4.255 11.091 1.00 57.09 176 PRO A N 1
ATOM 1306 C CA . PRO A 1 176 ? 16.569 4.082 12.293 1.00 57.09 176 PRO A CA 1
ATOM 1307 C C . PRO A 1 176 ? 17.336 5.359 12.652 1.00 57.09 176 PRO A C 1
ATOM 1309 O O . PRO A 1 176 ? 17.584 6.180 11.736 1.00 57.09 176 PRO A O 1
#

Sequence (176 aa):
MRHAALLLLPLLIVASTAASAEAPSCKDKSFGWSTTQPSLNLRHVFCGEYNKSGKPVGAHSMQIMATSPDVKSVGAPSVTYNGLTVRPVTFSNGAQLARKSFYPDACTIPQITESALYAAANSKPVNGWQQGPSAPKTGGAQYCLDSKGQPFTIQFAWLGQGKDRINTAFPIVPTP

Secondary structure (DSSP, 8-state):
--------------------PPPP-TT-TT-SB-SSSSEEBHIIIII--B-TTS-B------TTGGG-SSEEEE---SEEETTEEEEEEEETTS-EEEEEEE--TT--HHHHHHHHHHHHHT-EEETTEEEEESS-TT--TTS---TTS---EEEEEESSTTS-EEEEEEE-PPP-